Protein AF-A0A263DLI6-F1 (afdb_monomer)

Sequence (69 aa):
MQVLPGAGRRDAVARRLAAEFDGVLPCVIVEAEVAAAEAELRGQVPPGSLDELLHHLAGYRLRQRAGAH

Mean predicted aligned error: 5.92 Å

Structure (mmCIF, N/CA/C/O backbone):
data_AF-A0A263DLI6-F1
#
_entry.id   AF-A0A263DLI6-F1
#
loop_
_atom_site.group_PDB
_atom_site.id
_atom_site.type_symbol
_atom_site.label_atom_id
_atom_site.label_alt_id
_atom_site.label_comp_id
_atom_site.label_asym_id
_atom_site.label_entity_id
_atom_site.label_seq_id
_atom_site.pdbx_PDB_ins_code
_atom_site.Cartn_x
_atom_site.Cartn_y
_atom_site.Cartn_z
_atom_site.occupancy
_atom_site.B_iso_or_equiv
_atom_site.auth_seq_id
_atom_site.auth_comp_id
_atom_site.auth_asym_id
_atom_site.auth_atom_id
_atom_site.pdbx_PDB_model_num
ATOM 1 N N . MET A 1 1 ? -8.612 1.697 -27.959 1.00 40.06 1 MET A N 1
ATOM 2 C CA . MET A 1 1 ? -8.576 2.007 -26.515 1.00 40.06 1 MET A CA 1
ATOM 3 C C . MET A 1 1 ? -7.266 1.482 -25.960 1.00 40.06 1 MET A C 1
ATOM 5 O O . MET A 1 1 ? -7.079 0.275 -25.945 1.00 40.06 1 MET A O 1
ATOM 9 N N . GLN A 1 2 ? -6.319 2.365 -25.639 1.00 36.69 2 GLN A N 1
ATOM 10 C CA . GLN A 1 2 ? -5.018 1.950 -25.109 1.00 36.69 2 GLN A CA 1
ATOM 11 C C . GLN A 1 2 ? -5.157 1.723 -23.604 1.00 36.69 2 GLN A C 1
ATOM 13 O O . GLN A 1 2 ? -5.376 2.670 -22.854 1.00 36.69 2 GLN A O 1
ATOM 18 N N . VAL A 1 3 ? -5.078 0.466 -23.173 1.00 45.44 3 VAL A N 1
ATOM 19 C CA . VAL A 1 3 ? -4.997 0.112 -21.755 1.00 45.44 3 VAL A CA 1
ATOM 20 C C . VAL A 1 3 ? -3.586 0.480 -21.307 1.00 45.44 3 VAL A C 1
ATOM 22 O O . VAL A 1 3 ? -2.615 -0.120 -21.762 1.00 45.44 3 VAL A O 1
ATOM 25 N N . LEU A 1 4 ? -3.453 1.527 -20.492 1.00 44.53 4 LEU A N 1
ATOM 26 C CA . LEU A 1 4 ? -2.159 1.943 -19.959 1.00 44.53 4 LEU A CA 1
ATOM 27 C C . LEU A 1 4 ? -1.611 0.793 -19.092 1.00 44.53 4 LEU A C 1
ATOM 29 O O . LEU A 1 4 ? -2.248 0.450 -18.095 1.00 44.53 4 LEU A O 1
ATOM 33 N N . PRO A 1 5 ? -0.443 0.207 -19.412 1.00 50.50 5 PRO A N 1
ATOM 34 C CA . PRO A 1 5 ? 0.078 -0.978 -18.721 1.00 50.50 5 PRO A CA 1
ATOM 35 C C . PRO A 1 5 ? 0.382 -0.756 -17.225 1.00 50.50 5 PRO A C 1
ATOM 37 O O . PRO A 1 5 ? 0.606 -1.720 -16.500 1.00 50.50 5 PRO A O 1
ATOM 40 N N . GLY A 1 6 ? 0.362 0.495 -16.744 1.00 53.09 6 GLY A N 1
ATOM 41 C CA . GLY A 1 6 ? 0.525 0.835 -15.325 1.00 53.09 6 GLY A CA 1
ATOM 42 C C . GLY A 1 6 ? -0.750 0.709 -14.482 1.00 53.09 6 GLY A C 1
ATOM 43 O O . GLY A 1 6 ? -0.659 0.381 -13.303 1.00 53.09 6 GLY A O 1
ATOM 44 N N . ALA A 1 7 ? -1.938 0.897 -15.072 1.00 60.31 7 ALA A N 1
ATOM 45 C CA . ALA A 1 7 ? -3.186 0.962 -14.305 1.00 60.31 7 ALA A CA 1
ATOM 46 C C . ALA A 1 7 ? -3.550 -0.386 -13.664 1.00 60.31 7 ALA A C 1
ATOM 48 O O . ALA A 1 7 ? -3.864 -0.434 -12.481 1.00 60.31 7 ALA A O 1
ATOM 49 N N . GLY A 1 8 ? -3.422 -1.492 -14.409 1.00 71.56 8 GLY A N 1
ATOM 50 C CA . GLY A 1 8 ? -3.713 -2.831 -13.877 1.00 71.56 8 GLY A CA 1
ATOM 51 C C . GLY A 1 8 ? -2.721 -3.293 -12.807 1.00 71.56 8 GLY A C 1
ATOM 52 O O . GLY A 1 8 ? -3.065 -4.081 -11.932 1.00 71.56 8 GLY A O 1
ATOM 53 N N . ARG A 1 9 ? -1.491 -2.777 -12.861 1.00 76.12 9 ARG A N 1
ATOM 54 C CA . ARG A 1 9 ? -0.430 -3.111 -11.917 1.00 76.12 9 ARG A CA 1
ATOM 55 C C . ARG A 1 9 ? -0.633 -2.388 -10.578 1.00 76.12 9 ARG A C 1
ATOM 57 O O . ARG A 1 9 ? -0.656 -3.030 -9.532 1.00 76.12 9 ARG A O 1
ATOM 64 N N . ARG A 1 10 ? -0.912 -1.081 -10.627 1.00 84.62 10 ARG A N 1
ATOM 65 C CA . ARG A 1 10 ? -1.312 -0.290 -9.455 1.00 84.62 10 ARG A CA 1
ATOM 66 C C . ARG A 1 10 ? -2.537 -0.887 -8.760 1.00 84.62 10 ARG A C 1
ATOM 68 O O . ARG A 1 10 ? -2.528 -1.031 -7.543 1.00 84.62 10 ARG A O 1
ATOM 75 N N . ASP A 1 11 ? -3.564 -1.259 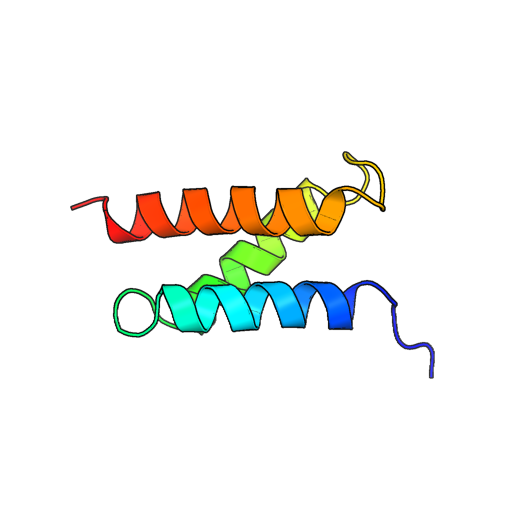-9.524 1.00 85.38 11 ASP A N 1
ATOM 76 C CA . ASP A 1 11 ? -4.793 -1.855 -8.985 1.00 85.38 11 ASP A CA 1
ATOM 77 C C . ASP A 1 11 ? -4.529 -3.171 -8.241 1.00 85.38 11 ASP A C 1
ATOM 79 O O . ASP A 1 11 ? -5.093 -3.409 -7.174 1.00 85.38 11 ASP A O 1
ATOM 83 N N . ALA A 1 12 ? -3.631 -4.015 -8.758 1.00 87.94 12 ALA A N 1
ATOM 84 C CA . ALA A 1 12 ? -3.251 -5.255 -8.089 1.00 87.94 12 ALA A CA 1
ATOM 85 C C . ALA A 1 12 ? -2.553 -4.991 -6.743 1.00 87.94 12 ALA A C 1
ATOM 87 O O . ALA A 1 12 ? -2.886 -5.631 -5.741 1.00 87.94 12 ALA A O 1
ATOM 88 N N . VAL A 1 13 ? -1.630 -4.024 -6.702 1.00 88.62 13 VAL A N 1
ATOM 89 C CA . VAL A 1 13 ? -0.941 -3.621 -5.465 1.00 88.62 13 VAL A CA 1
ATOM 90 C C . VAL A 1 13 ? -1.918 -2.992 -4.469 1.00 88.62 13 VAL A C 1
ATOM 92 O O . VAL A 1 13 ? -1.899 -3.358 -3.293 1.00 88.62 13 VAL A O 1
ATOM 95 N N . ALA A 1 14 ? -2.812 -2.116 -4.933 1.00 90.69 14 ALA A N 1
ATOM 96 C CA . ALA A 1 14 ? -3.845 -1.491 -4.112 1.00 90.69 14 ALA A CA 1
ATOM 97 C C . ALA A 1 14 ? -4.800 -2.526 -3.514 1.00 90.69 14 ALA A C 1
ATOM 99 O O . ALA A 1 14 ? -5.047 -2.500 -2.315 1.00 90.69 14 ALA A O 1
ATOM 100 N N . ARG A 1 15 ? -5.275 -3.490 -4.309 1.00 90.81 15 ARG A N 1
ATOM 101 C CA . ARG A 1 15 ? -6.171 -4.552 -3.834 1.00 90.81 15 ARG A CA 1
ATOM 102 C C . ARG A 1 15 ? -5.505 -5.462 -2.803 1.00 90.81 15 ARG A C 1
ATOM 104 O O . ARG A 1 15 ? -6.159 -5.885 -1.853 1.00 90.81 15 ARG A O 1
ATOM 111 N N . ARG A 1 16 ? -4.215 -5.762 -2.980 1.00 91.75 16 ARG A N 1
ATOM 112 C CA . ARG A 1 16 ? -3.445 -6.567 -2.023 1.00 91.75 16 ARG A CA 1
ATOM 113 C C . ARG A 1 16 ? -3.274 -5.832 -0.695 1.00 91.75 16 ARG A C 1
ATOM 115 O O . ARG A 1 16 ? -3.611 -6.391 0.341 1.00 91.75 16 ARG A O 1
ATOM 122 N N . LEU A 1 17 ? -2.856 -4.567 -0.743 1.00 91.31 17 LEU A N 1
ATOM 123 C CA . LEU A 1 17 ? -2.743 -3.734 0.454 1.00 91.31 17 LEU A CA 1
ATOM 124 C C . LEU A 1 17 ? -4.113 -3.514 1.111 1.00 91.31 17 LEU A C 1
ATOM 126 O O . LEU A 1 17 ? -4.220 -3.588 2.326 1.00 91.31 17 LEU A O 1
ATOM 130 N N . ALA A 1 18 ? -5.183 -3.320 0.341 1.00 92.75 18 ALA A N 1
ATOM 131 C CA . ALA A 1 18 ? -6.522 -3.131 0.897 1.00 92.75 18 ALA A CA 1
ATOM 132 C C . ALA A 1 18 ? -6.979 -4.3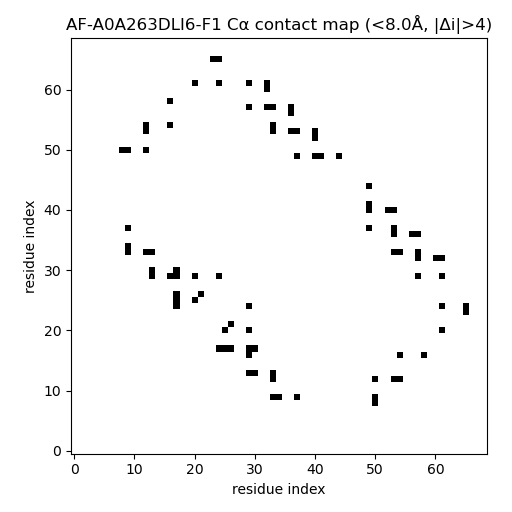53 1.703 1.00 92.75 18 ALA A C 1
ATOM 134 O O . ALA A 1 18 ? -7.600 -4.185 2.743 1.00 92.75 18 ALA A O 1
ATOM 135 N N . ALA A 1 19 ? -6.613 -5.563 1.270 1.00 92.19 19 ALA A N 1
ATOM 136 C CA . ALA A 1 19 ? -6.854 -6.780 2.039 1.00 92.19 19 ALA A CA 1
ATOM 137 C C . ALA A 1 19 ? -5.970 -6.882 3.298 1.00 92.19 19 ALA A C 1
ATOM 139 O O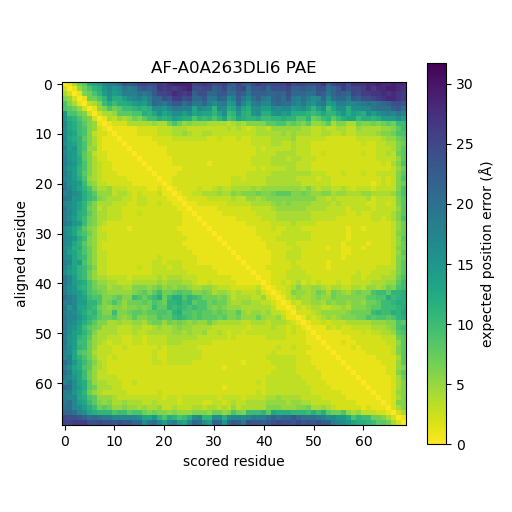 . ALA A 1 19 ? -6.420 -7.398 4.315 1.00 92.19 19 ALA A O 1
ATOM 140 N N . GLU A 1 20 ? -4.725 -6.398 3.257 1.00 90.81 20 GLU A N 1
ATOM 141 C CA . GLU A 1 20 ? -3.812 -6.412 4.415 1.00 90.81 20 GLU A CA 1
ATOM 142 C C . GLU A 1 20 ? -4.193 -5.404 5.504 1.00 90.81 20 GLU A C 1
ATOM 144 O O . GLU A 1 20 ? -3.953 -5.655 6.684 1.00 90.81 20 GLU A O 1
ATOM 149 N N . PHE A 1 21 ? -4.766 -4.267 5.113 1.00 91.88 21 PHE A N 1
ATOM 150 C CA . PHE A 1 21 ? -5.231 -3.219 6.023 1.00 91.88 21 PHE A CA 1
ATOM 151 C C . PHE A 1 21 ? -6.749 -3.241 6.226 1.00 91.88 21 PHE A C 1
ATOM 153 O O . PHE A 1 21 ? -7.297 -2.289 6.788 1.00 91.88 21 PHE A O 1
ATOM 160 N N . ASP A 1 22 ? -7.429 -4.304 5.789 1.00 90.81 22 ASP A N 1
ATOM 161 C CA . ASP A 1 22 ? -8.865 -4.458 5.997 1.00 90.81 22 ASP A CA 1
ATOM 162 C C . ASP A 1 22 ? -9.189 -4.404 7.497 1.00 90.81 22 ASP A C 1
ATOM 164 O O . ASP A 1 22 ? -8.493 -4.982 8.333 1.00 90.81 22 ASP A O 1
ATOM 168 N N . GLY A 1 23 ? -10.203 -3.618 7.856 1.00 89.25 23 GLY A N 1
ATOM 169 C CA . GLY A 1 23 ? -10.556 -3.356 9.254 1.00 89.25 23 GLY A CA 1
ATOM 170 C C . GLY A 1 23 ? -9.604 -2.424 10.021 1.00 89.25 23 GLY A C 1
ATOM 171 O O . GLY A 1 23 ? -9.930 -2.047 11.145 1.00 89.25 23 GLY A O 1
ATOM 172 N N . VAL A 1 24 ? -8.477 -2.004 9.433 1.00 92.38 24 VAL A N 1
ATOM 173 C CA . VAL A 1 24 ? -7.526 -1.046 10.032 1.00 92.38 24 VAL A CA 1
ATOM 174 C C . VAL A 1 24 ? -7.621 0.320 9.357 1.00 92.38 24 VAL A C 1
ATOM 176 O O . VAL A 1 24 ? -7.711 1.344 10.034 1.00 92.38 24 VAL A O 1
ATOM 179 N N . LEU A 1 25 ? -7.620 0.352 8.021 1.00 90.75 25 LEU A N 1
ATOM 180 C CA . LEU A 1 25 ? -7.741 1.575 7.231 1.00 90.75 25 LEU A CA 1
ATOM 181 C C . LEU A 1 25 ? -8.837 1.434 6.165 1.00 90.75 25 LEU A C 1
ATOM 183 O O . LEU A 1 25 ? -8.994 0.367 5.573 1.00 90.75 25 LEU A O 1
ATOM 187 N N . PRO A 1 26 ? -9.578 2.513 5.852 1.00 92.25 26 PRO A N 1
ATOM 188 C CA . PRO A 1 26 ? -10.526 2.505 4.744 1.00 92.25 26 PRO A CA 1
ATOM 189 C C . PRO A 1 26 ? -9.836 2.246 3.397 1.00 92.25 26 PRO A C 1
ATOM 191 O O . PRO A 1 26 ? -8.783 2.822 3.120 1.00 92.25 26 PRO A O 1
ATOM 194 N N . CYS A 1 27 ? -10.487 1.482 2.512 1.00 88.38 27 CYS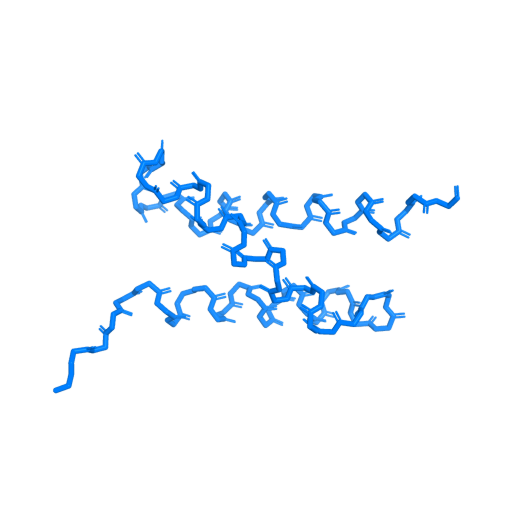 A N 1
ATOM 195 C CA . CYS A 1 27 ? -9.979 1.174 1.165 1.00 88.38 27 CYS A CA 1
ATOM 196 C C . CYS A 1 27 ? -9.589 2.436 0.373 1.00 88.38 27 CYS A C 1
ATOM 198 O O . CYS A 1 27 ? -8.545 2.471 -0.268 1.00 88.38 27 CYS A O 1
ATOM 200 N N . VAL A 1 28 ? -10.364 3.520 0.501 1.00 90.12 28 VAL A N 1
ATOM 201 C CA . VAL A 1 28 ? -10.065 4.809 -0.149 1.00 90.12 28 VAL A CA 1
ATOM 202 C C . VAL A 1 28 ? -8.729 5.419 0.300 1.00 90.12 28 VAL A C 1
ATOM 204 O O . VAL A 1 28 ? -8.039 6.044 -0.501 1.00 90.12 28 VAL A O 1
ATOM 207 N N . ILE A 1 29 ? -8.333 5.224 1.563 1.00 92.12 29 ILE A N 1
ATOM 208 C CA . ILE A 1 29 ? -7.038 5.694 2.072 1.00 92.12 29 ILE A CA 1
ATOM 209 C C . ILE A 1 29 ? -5.918 4.843 1.484 1.00 92.12 29 ILE A C 1
ATOM 211 O O . ILE A 1 29 ? -4.913 5.385 1.038 1.00 92.12 29 ILE A O 1
ATOM 215 N N . VAL A 1 30 ? -6.113 3.525 1.424 1.00 92.44 30 VAL A N 1
ATOM 216 C CA . VAL A 1 30 ? -5.150 2.610 0.804 1.00 92.44 30 VAL A CA 1
ATOM 217 C C . VAL A 1 30 ? -4.920 2.966 -0.663 1.00 92.44 30 VAL A C 1
ATOM 219 O O . VAL A 1 30 ? -3.778 3.156 -1.070 1.00 92.44 30 VAL A O 1
ATOM 222 N N . GLU A 1 31 ? -5.985 3.130 -1.447 1.00 91.94 31 GLU A N 1
ATOM 223 C CA . GLU A 1 31 ? -5.894 3.495 -2.865 1.00 91.94 31 GLU A CA 1
ATOM 224 C C . GLU A 1 31 ? -5.203 4.847 -3.084 1.00 91.94 31 GLU A C 1
ATOM 226 O O . GLU A 1 31 ? -4.366 4.972 -3.982 1.00 91.94 3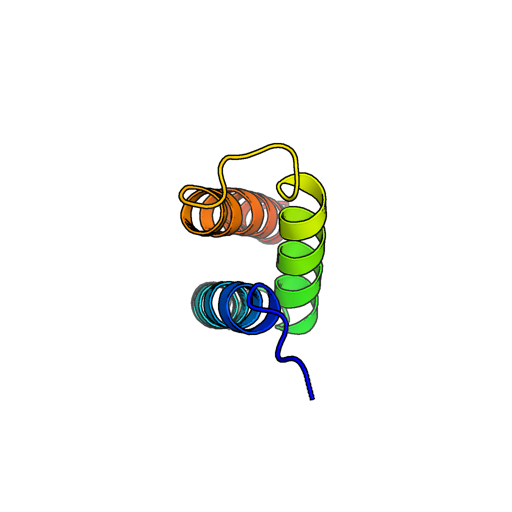1 GLU A O 1
ATOM 231 N N . ALA A 1 32 ? -5.510 5.844 -2.249 1.00 92.56 32 ALA A N 1
ATOM 232 C CA . ALA A 1 32 ? -4.876 7.156 -2.316 1.00 92.56 32 ALA A CA 1
ATOM 233 C C . ALA A 1 32 ? -3.365 7.082 -2.034 1.00 92.56 32 ALA A C 1
ATOM 235 O O . ALA A 1 32 ? -2.577 7.682 -2.767 1.00 92.56 32 ALA A O 1
ATOM 236 N N . GLU A 1 33 ? -2.950 6.314 -1.023 1.00 94.44 33 GLU A N 1
ATOM 237 C CA . GLU A 1 33 ? -1.531 6.121 -0.699 1.00 94.44 33 GLU A CA 1
ATOM 238 C C . GLU A 1 33 ? -0.795 5.345 -1.801 1.00 94.44 33 GLU A C 1
ATOM 240 O O . GLU A 1 33 ? 0.317 5.719 -2.173 1.00 94.44 33 GLU A O 1
ATOM 245 N N . VAL A 1 34 ? -1.414 4.311 -2.388 1.00 92.75 34 VAL A N 1
ATOM 246 C CA . VAL A 1 34 ? -0.826 3.592 -3.533 1.00 92.75 34 VAL A CA 1
ATOM 247 C C . VAL A 1 34 ? -0.675 4.521 -4.741 1.00 92.75 34 VAL A C 1
ATOM 249 O O . VAL A 1 34 ? 0.361 4.504 -5.402 1.00 92.75 34 VAL A O 1
ATOM 252 N N . ALA A 1 35 ? -1.667 5.365 -5.032 1.00 91.88 35 ALA A N 1
ATOM 253 C CA . ALA A 1 35 ? -1.577 6.321 -6.133 1.00 91.88 35 ALA A CA 1
ATOM 254 C C . ALA A 1 35 ? -0.463 7.361 -5.915 1.00 91.88 35 ALA A C 1
ATOM 256 O O . ALA A 1 35 ? 0.274 7.672 -6.854 1.00 91.88 35 ALA A O 1
ATOM 257 N N . ALA A 1 36 ? -0.310 7.866 -4.687 1.00 92.25 36 ALA A N 1
ATOM 258 C CA . ALA A 1 36 ? 0.763 8.791 -4.329 1.00 92.25 36 ALA A CA 1
ATOM 259 C C . ALA A 1 36 ? 2.146 8.133 -4.463 1.00 92.25 36 ALA A C 1
ATOM 261 O O . ALA A 1 36 ? 3.034 8.683 -5.114 1.00 92.25 36 ALA A O 1
ATOM 262 N N . ALA A 1 37 ? 2.301 6.919 -3.930 1.00 92.19 37 ALA A N 1
ATOM 263 C CA . ALA A 1 37 ? 3.545 6.163 -4.014 1.00 92.19 37 ALA A CA 1
ATOM 264 C C . ALA A 1 37 ? 3.917 5.797 -5.465 1.00 92.19 37 ALA A C 1
ATOM 266 O O . ALA A 1 37 ? 5.094 5.852 -5.823 1.00 92.19 37 ALA A O 1
ATOM 267 N N . GLU A 1 38 ? 2.946 5.472 -6.331 1.00 90.44 38 GLU A N 1
ATOM 268 C CA . GLU A 1 38 ? 3.227 5.231 -7.754 1.00 90.44 38 GLU A CA 1
ATOM 269 C C . GLU A 1 38 ? 3.737 6.509 -8.414 1.00 90.44 38 GLU A C 1
ATOM 271 O O . GLU A 1 38 ? 4.742 6.463 -9.116 1.00 90.44 38 GLU A O 1
ATOM 276 N N . ALA A 1 39 ? 3.079 7.647 -8.179 1.00 89.94 39 ALA A N 1
ATOM 277 C CA . ALA A 1 39 ? 3.488 8.924 -8.755 1.00 89.94 39 ALA A CA 1
ATOM 278 C C . ALA A 1 39 ? 4.913 9.323 -8.339 1.00 89.94 39 ALA A C 1
ATOM 280 O O . ALA A 1 39 ? 5.652 9.864 -9.159 1.00 89.94 39 ALA A O 1
ATOM 281 N N . GLU A 1 40 ? 5.317 9.017 -7.104 1.00 90.19 40 GLU A N 1
ATOM 282 C CA . GLU A 1 40 ? 6.684 9.251 -6.633 1.00 90.19 40 GLU A CA 1
ATOM 283 C C . GLU A 1 40 ? 7.697 8.320 -7.302 1.00 90.19 40 GLU A C 1
ATOM 285 O O . GLU A 1 40 ? 8.735 8.770 -7.778 1.00 90.19 40 GLU A O 1
ATOM 290 N N . LEU A 1 41 ? 7.413 7.021 -7.369 1.00 88.56 41 LEU A N 1
ATOM 291 C CA . LEU A 1 41 ? 8.364 6.046 -7.907 1.00 88.56 41 LEU A CA 1
ATOM 292 C C . LEU A 1 41 ? 8.450 6.095 -9.437 1.00 88.56 41 LEU A C 1
ATOM 294 O O . LEU A 1 41 ? 9.490 5.791 -10.030 1.00 88.56 41 LEU A O 1
ATOM 298 N N . ARG A 1 42 ? 7.365 6.484 -10.104 1.00 83.62 42 ARG A N 1
ATOM 299 C CA . ARG A 1 42 ? 7.280 6.541 -11.560 1.00 83.62 42 ARG A CA 1
ATOM 300 C C . ARG A 1 42 ? 8.288 7.544 -12.116 1.00 83.62 42 ARG A C 1
ATOM 302 O O . ARG A 1 42 ? 8.193 8.743 -11.901 1.00 83.62 42 ARG A O 1
ATOM 309 N N . GLY A 1 43 ? 9.248 7.031 -12.882 1.00 83.75 43 GLY A N 1
ATOM 310 C CA . GLY A 1 43 ? 10.341 7.824 -13.455 1.00 83.75 43 GLY A CA 1
ATOM 311 C C . GLY A 1 43 ? 11.578 7.937 -12.560 1.00 83.75 43 GLY A C 1
ATOM 312 O O . GLY A 1 43 ? 12.613 8.379 -13.047 1.00 83.75 43 GLY A O 1
ATOM 313 N N . GLN A 1 44 ? 11.504 7.487 -11.304 1.00 84.94 44 GLN A N 1
ATOM 314 C CA . GLN A 1 44 ? 12.645 7.420 -10.382 1.00 84.94 44 GLN A CA 1
ATOM 315 C C . GLN A 1 44 ? 13.209 6.002 -10.237 1.00 84.94 44 GLN A C 1
ATOM 317 O O . GLN A 1 44 ? 14.372 5.843 -9.871 1.00 84.94 44 GLN A O 1
ATOM 322 N N . VAL A 1 45 ? 12.412 4.969 -10.537 1.00 84.81 45 VAL A N 1
ATOM 323 C CA . VAL A 1 45 ? 12.830 3.566 -10.402 1.00 84.81 45 VAL A CA 1
ATOM 324 C C . VAL A 1 45 ? 12.734 2.790 -11.715 1.00 84.81 45 VAL A C 1
ATOM 326 O O . VAL A 1 45 ? 11.885 3.095 -12.562 1.00 84.81 45 VAL A O 1
ATOM 329 N N . PRO A 1 46 ? 13.567 1.747 -11.896 1.00 82.88 46 PRO A N 1
ATOM 330 C CA . PRO A 1 46 ? 13.449 0.845 -13.029 1.00 82.88 46 PRO A CA 1
ATOM 331 C C . PRO A 1 46 ? 12.043 0.222 -13.101 1.00 82.88 46 PRO A C 1
ATOM 333 O O . PRO A 1 46 ? 11.505 -0.208 -12.077 1.00 82.88 46 PRO A O 1
ATOM 336 N N . PRO A 1 47 ? 11.450 0.081 -14.299 1.00 72.44 47 PRO A N 1
ATOM 337 C CA . PRO A 1 47 ? 10.084 -0.428 -14.458 1.00 72.44 47 PRO A CA 1
ATOM 338 C C . PRO A 1 47 ? 9.890 -1.877 -13.975 1.00 72.44 47 PRO A C 1
ATOM 340 O O . PRO A 1 47 ? 8.753 -2.291 -13.735 1.00 72.44 47 PRO A O 1
ATOM 343 N N . GLY A 1 48 ? 10.978 -2.644 -13.824 1.00 82.19 48 GLY A N 1
ATOM 344 C CA . GLY A 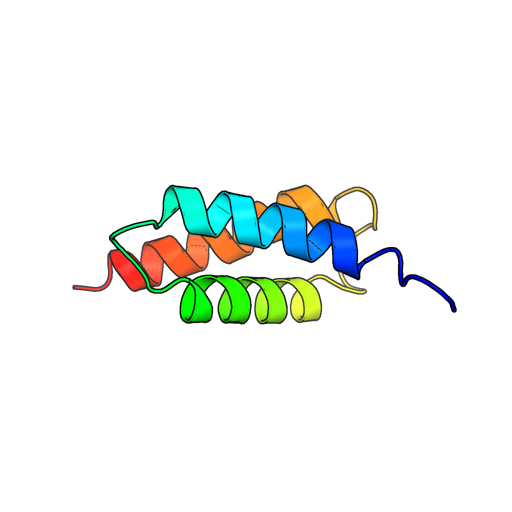1 48 ? 10.966 -3.988 -13.236 1.00 82.19 48 GLY A CA 1
ATOM 345 C C . GLY A 1 48 ? 10.872 -4.003 -11.707 1.00 82.19 48 GLY A C 1
ATOM 346 O O . GLY A 1 48 ? 10.362 -4.967 -11.152 1.00 82.19 48 GLY A O 1
ATOM 347 N N . SER A 1 49 ? 11.303 -2.932 -11.037 1.00 84.88 49 SER A N 1
ATOM 348 C CA . SER A 1 49 ? 11.310 -2.819 -9.569 1.00 84.88 49 SER A CA 1
ATOM 349 C C . SER A 1 49 ? 10.137 -2.003 -9.028 1.00 84.88 49 SER A C 1
ATOM 351 O O . SER A 1 49 ? 9.909 -1.984 -7.823 1.00 84.88 49 SER A O 1
ATOM 353 N N . LEU A 1 50 ? 9.387 -1.329 -9.908 1.00 84.06 50 LE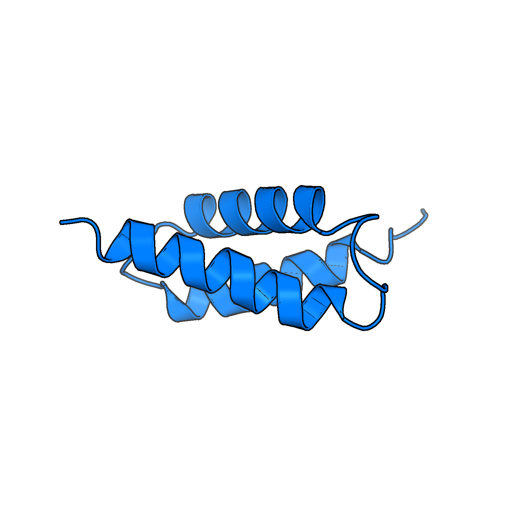U A N 1
ATOM 354 C CA . LEU A 1 50 ? 8.288 -0.446 -9.521 1.00 84.06 50 LEU A CA 1
ATOM 355 C C . LEU A 1 50 ? 7.242 -1.158 -8.658 1.00 84.06 50 LEU A C 1
ATOM 357 O O . LEU A 1 50 ? 6.763 -0.560 -7.712 1.00 84.06 50 LEU A O 1
ATOM 361 N N . ASP A 1 51 ? 6.913 -2.416 -8.953 1.00 85.44 51 ASP A N 1
ATOM 362 C CA . ASP A 1 51 ? 5.845 -3.138 -8.249 1.00 85.44 51 ASP A CA 1
ATOM 363 C C . ASP A 1 51 ? 6.200 -3.451 -6.793 1.00 85.44 51 ASP A C 1
ATOM 365 O O . ASP A 1 51 ? 5.446 -3.155 -5.867 1.00 85.44 51 ASP A O 1
ATOM 369 N N . GLU A 1 52 ? 7.399 -4.000 -6.599 1.00 88.19 52 GLU A N 1
ATOM 370 C CA . GLU A 1 52 ? 7.926 -4.352 -5.284 1.00 88.19 52 GLU A CA 1
ATOM 371 C C . GLU A 1 52 ? 8.135 -3.098 -4.430 1.00 88.19 52 GLU A C 1
ATOM 373 O O . GLU A 1 52 ? 7.696 -3.043 -3.279 1.00 88.19 52 GLU A O 1
ATOM 378 N N . LEU A 1 53 ? 8.733 -2.056 -5.015 1.00 91.31 53 LEU A N 1
ATOM 379 C CA . LEU A 1 53 ? 8.978 -0.795 -4.321 1.00 91.31 53 LEU A CA 1
ATOM 380 C C . LEU A 1 53 ? 7.681 -0.039 -4.028 1.00 91.31 53 LEU A C 1
ATOM 382 O O . LEU A 1 53 ? 7.568 0.564 -2.962 1.00 91.31 53 LEU A O 1
ATOM 386 N N . LEU A 1 54 ? 6.690 -0.101 -4.922 1.00 92.19 54 LEU A N 1
ATOM 387 C CA . LEU A 1 54 ? 5.371 0.489 -4.706 1.00 92.19 54 LEU A CA 1
ATOM 388 C C . LEU A 1 54 ? 4.671 -0.174 -3.527 1.00 92.19 54 LEU A C 1
ATOM 390 O O . LEU A 1 54 ? 4.199 0.514 -2.623 1.00 92.19 54 LEU A O 1
ATOM 394 N N . HIS A 1 55 ? 4.651 -1.506 -3.513 1.00 91.31 55 HIS A N 1
ATOM 395 C CA . HIS A 1 55 ? 4.070 -2.265 -2.418 1.00 91.31 55 HIS A CA 1
ATOM 396 C C . HIS A 1 55 ? 4.772 -1.959 -1.087 1.00 91.31 55 HIS A C 1
ATOM 398 O O . HIS A 1 55 ? 4.108 -1.722 -0.077 1.00 91.31 55 HIS A O 1
ATOM 404 N N . HIS A 1 56 ? 6.107 -1.889 -1.091 1.00 93.06 56 HIS A N 1
ATOM 405 C CA . HIS A 1 56 ? 6.887 -1.608 0.110 1.00 93.06 56 HIS A CA 1
ATOM 406 C C . HIS A 1 56 ? 6.677 -0.180 0.636 1.00 93.06 56 HIS A C 1
ATOM 408 O O . HIS A 1 56 ? 6.406 0.001 1.824 1.00 93.06 56 HIS A O 1
ATOM 414 N N . LEU A 1 57 ? 6.748 0.833 -0.235 1.00 92.75 57 LEU A N 1
ATOM 415 C CA . LEU A 1 57 ? 6.581 2.239 0.139 1.00 92.7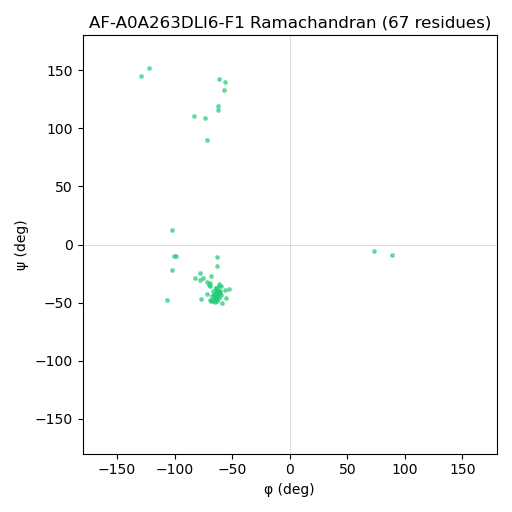5 57 LEU A CA 1
ATOM 416 C C . LEU A 1 57 ? 5.164 2.521 0.646 1.00 92.75 57 LEU A C 1
ATOM 418 O O . LEU A 1 57 ? 5.000 3.095 1.726 1.00 92.75 57 LEU A O 1
ATOM 422 N N . ALA A 1 58 ? 4.145 2.091 -0.103 1.00 93.94 58 ALA A N 1
ATOM 423 C CA . ALA A 1 58 ? 2.755 2.282 0.292 1.00 93.94 58 ALA A CA 1
ATOM 424 C C . ALA A 1 58 ? 2.439 1.511 1.583 1.00 93.94 58 ALA A C 1
ATOM 426 O O . ALA A 1 58 ? 1.885 2.084 2.518 1.00 93.94 58 ALA A O 1
ATOM 427 N N . GLY A 1 59 ? 2.868 0.248 1.695 1.00 93.00 59 GLY A N 1
ATOM 428 C CA . GLY A 1 59 ? 2.675 -0.556 2.903 1.00 93.00 59 GLY A CA 1
ATOM 429 C C . GLY A 1 59 ? 3.357 0.037 4.139 1.00 93.00 59 GLY A C 1
ATOM 430 O O . GLY A 1 59 ? 2.767 0.063 5.220 1.00 93.00 59 GLY A O 1
ATOM 431 N N . TYR A 1 60 ? 4.571 0.573 3.997 1.00 93.56 60 TYR A N 1
ATOM 432 C CA . TYR A 1 60 ? 5.276 1.248 5.088 1.00 93.56 60 TYR A CA 1
ATOM 433 C C . TYR A 1 60 ? 4.536 2.503 5.570 1.00 93.56 60 TYR A C 1
ATOM 435 O O . TYR A 1 60 ? 4.361 2.689 6.777 1.00 93.56 60 TYR A O 1
ATOM 443 N N . ARG A 1 61 ? 4.054 3.345 4.649 1.00 92.94 61 ARG A N 1
ATOM 444 C CA . ARG A 1 61 ? 3.281 4.551 4.990 1.00 92.94 61 ARG A CA 1
ATOM 445 C C . ARG A 1 61 ? 1.939 4.214 5.630 1.00 92.94 61 ARG A C 1
ATOM 447 O O . ARG A 1 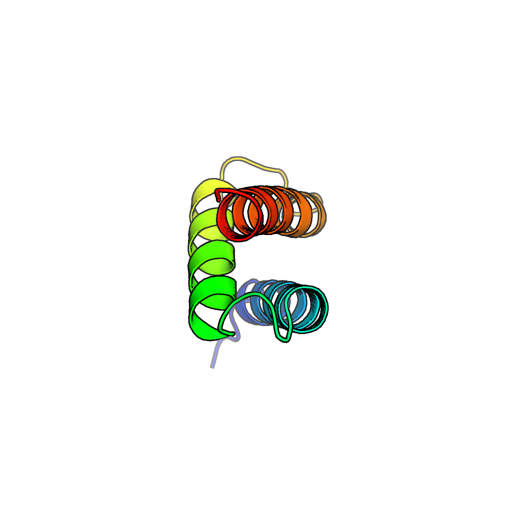61 ? 1.583 4.809 6.643 1.00 92.94 61 ARG A O 1
ATOM 454 N N . LEU A 1 62 ? 1.234 3.217 5.102 1.00 93.56 62 LEU A N 1
ATOM 455 C CA . LEU A 1 62 ? -0.027 2.742 5.669 1.00 93.56 62 LEU A CA 1
ATOM 456 C C . LEU A 1 62 ? 0.166 2.181 7.084 1.00 93.56 62 LEU A C 1
ATOM 458 O O . LEU A 1 62 ? -0.615 2.509 7.970 1.00 93.56 62 LEU A O 1
ATOM 462 N N . ARG A 1 63 ? 1.244 1.426 7.348 1.00 92.81 63 ARG A N 1
ATOM 463 C CA . ARG A 1 63 ? 1.589 0.969 8.711 1.00 92.81 63 ARG A CA 1
ATOM 464 C C . ARG A 1 63 ? 1.870 2.122 9.661 1.00 92.81 63 ARG A C 1
ATOM 466 O O . ARG A 1 63 ? 1.397 2.085 10.789 1.00 92.81 63 ARG A O 1
ATOM 473 N N . GLN A 1 64 ? 2.606 3.141 9.220 1.00 91.75 64 GLN A N 1
ATOM 474 C CA . GLN A 1 64 ? 2.817 4.337 10.039 1.00 91.75 64 GLN A CA 1
ATOM 475 C C . GLN A 1 64 ? 1.500 5.045 10.343 1.00 91.75 64 GLN A C 1
ATOM 477 O O . GLN A 1 64 ? 1.275 5.451 11.472 1.00 91.75 64 GLN A O 1
ATOM 482 N N . ARG A 1 65 ? 0.605 5.147 9.360 1.00 88.00 65 ARG A N 1
ATOM 483 C CA . ARG A 1 65 ? -0.701 5.789 9.525 1.00 88.00 65 ARG A CA 1
ATOM 484 C C . ARG A 1 65 ? -1.654 4.992 10.418 1.00 88.00 65 ARG A C 1
ATOM 486 O O . ARG A 1 65 ? -2.447 5.591 11.131 1.00 88.00 65 ARG A O 1
ATOM 493 N N . ALA A 1 66 ? -1.564 3.666 10.385 1.00 86.88 66 ALA A N 1
ATOM 494 C CA . ALA A 1 66 ? -2.321 2.761 11.245 1.00 86.88 66 ALA A CA 1
ATOM 495 C C . ALA A 1 66 ? -1.759 2.664 12.676 1.00 86.88 66 ALA A C 1
ATOM 497 O O . ALA A 1 66 ? -2.511 2.405 13.608 1.00 86.88 66 ALA A O 1
ATOM 498 N N . GLY A 1 67 ? -0.441 2.825 12.845 1.00 79.94 67 GLY A N 1
ATOM 499 C CA . GLY A 1 67 ? 0.258 2.717 14.130 1.00 79.94 67 GLY A CA 1
ATOM 500 C C . GLY A 1 67 ? 0.563 4.050 14.820 1.00 79.94 67 GLY A C 1
ATOM 501 O O . GLY A 1 67 ? 1.000 4.037 15.968 1.00 79.94 67 GLY A O 1
ATOM 502 N N . ALA A 1 68 ? 0.363 5.186 14.146 1.00 60.09 68 ALA A N 1
ATOM 503 C CA . ALA A 1 68 ? 0.421 6.512 14.753 1.00 60.09 68 ALA A CA 1
ATOM 504 C C . ALA A 1 68 ? -0.818 6.701 15.637 1.00 60.09 68 ALA A C 1
ATOM 506 O O . ALA A 1 68 ? -1.877 7.120 15.167 1.00 60.09 68 ALA A O 1
ATOM 507 N N . HIS A 1 69 ? -0.662 6.311 16.898 1.00 43.84 69 HIS A N 1
ATOM 508 C CA . HIS A 1 69 ? -1.651 6.411 17.962 1.00 43.84 69 HIS A CA 1
ATOM 509 C C . HIS A 1 69 ? -1.412 7.647 18.829 1.00 43.84 69 HIS A C 1
ATOM 511 O O . HIS A 1 69 ? -0.226 7.960 19.091 1.00 43.84 69 HIS A O 1
#

Solvent-accessible surface area (backbone atoms only — not comparable to full-atom values): 4033 Å² total; per-residue (Å²): 135,87,78,60,82,59,59,68,52,53,50,52,48,28,55,53,50,33,64,74,34,55,96,71,52,58,58,69,57,42,45,50,42,38,54,52,35,42,63,62,43,59,89,74,51,60,84,87,49,44,64,63,51,33,47,50,54,26,49,53,52,50,48,49,64,70,64,68,122

Nearest PDB structures (foldseek):
  3t38-assembly1_B  TM=8.847E-01  e=6.791E-01  Corynebacterium glutamicum
  3t38-assembly1_A  TM=8.805E-01  e=7.603E-01  Corynebacterium glutamicum

Secondary structure (DSSP, 8-state):
----TTHHHHHHHHHHHHHHTTTTS-HHHHHHHHHHHHHHHTTTS-TTTHHHHHHHHHHHHHHHHHH--

Foldseek 3Di:
DDDDPVPVLLVVLLVVVCVVCPVQDDSVLSSVLLVVLLVVCPVVDDPVCSNVSSSVRSNVVSCCVSPVD

pLDDT: mean 83.64, std 14.73, range [36.69, 94.44]

Radius of gyration: 12.12 Å; Cα contacts (8 Å, |Δi|>4): 46; chains: 1; bounding box: 24×16×44 Å